Protein AF-A0A1B6H737-F1 (afdb_monomer_lite)

Foldseek 3Di:
DDDDDDPPPPVVVVVVVVVVVVVVVLVVLQVVLLVCLLVLVLVVNVVLCVDPDRHDQCDADVQQDGSLLSNQLNQSVSSNVVSVVVPHDQCRATPVRDTSPNNHD

Radius of gyration: 19.3 Å; chains: 1; bounding box: 51×32×55 Å

Sequence (105 aa):
EGLMAREVCKDQEAAKLLWAAERTEVKRKEDALLAAARDGHIEILSQMLKDERPPNINCVDAQGNTCLHCAAYRGHKEAAVLLLQNGIDTTIKNIRGQTALDLAK

pLDDT: mean 76.96, std 14.24, range [39.59, 89.0]

Organism: NCBI:txid320908

Secondary structure (DSSP, 8-state):
-----SSSSSHHHHHHHHHHHHHHHHHHHHHHHHHHHHHT-HHHHHHHHHSSS---TT-B-TTS-BHHHHHHHHT-HHHHHHHHHTT--TT-B-TTS-BHHHH--

InterPro domains:
  IPR002110 Ankyrin repeat [PF12796] (11-94)
  IPR002110 Ankyrin repeat [PS50088] (63-95)
  IPR002110 Ankyrin repeat [SM00248] (28-59)
  IPR002110 Ankyrin repeat [SM00248] (63-92)
  IPR036770 Ankyrin repeat-containing domain superfamily [G3DSA:1.25.40.20] (5-105)
  IPR036770 Ankyrin repeat-containing domain superfamily [SSF48403] (29-104)
  IPR050663 Ankyrin Repeat and SOCS Box [PTHR24193] (27-104)

Structure (mmCIF, N/CA/C/O backbone):
data_AF-A0A1B6H737-F1
#
_entry.id   AF-A0A1B6H737-F1
#
loop_
_atom_site.group_PDB
_atom_site.id
_atom_site.type_symbol
_atom_site.label_atom_id
_atom_site.label_alt_id
_atom_site.label_comp_id
_atom_site.label_asym_id
_atom_site.label_entity_id
_atom_site.label_seq_id
_atom_site.pdbx_PDB_ins_code
_atom_site.Cartn_x
_atom_site.Cartn_y
_atom_site.Cartn_z
_atom_site.occupancy
_atom_site.B_iso_or_equiv
_atom_site.auth_seq_id
_atom_site.auth_comp_id
_atom_site.auth_asym_id
_atom_site.auth_atom_id
_atom_site.pdbx_PDB_model_num
ATOM 1 N N . GLU A 1 1 ? 34.578 25.339 -43.153 1.00 39.59 1 GLU A N 1
ATOM 2 C CA . GLU A 1 1 ? 34.834 23.904 -42.904 1.00 39.59 1 GLU A CA 1
ATOM 3 C C . GLU A 1 1 ? 35.218 23.769 -41.433 1.00 39.59 1 GLU A C 1
ATOM 5 O O . GLU A 1 1 ? 36.086 24.505 -41.007 1.00 39.59 1 GLU A O 1
ATOM 10 N N . GLY A 1 2 ? 34.597 23.005 -40.548 1.00 46.84 2 GLY A N 1
ATOM 11 C CA . GLY A 1 2 ? 33.410 22.177 -40.607 1.00 46.84 2 GLY A CA 1
ATOM 12 C C . GLY A 1 2 ? 32.876 22.042 -39.176 1.00 46.84 2 GLY A C 1
ATOM 13 O O . GLY A 1 2 ? 33.633 21.973 -38.210 1.00 46.84 2 GLY A O 1
ATOM 14 N N . LEU A 1 3 ? 31.555 22.039 -39.047 1.00 51.81 3 LEU A N 1
ATOM 15 C CA . LEU A 1 3 ? 30.879 21.486 -37.882 1.00 51.81 3 LEU A CA 1
ATOM 16 C C . LEU A 1 3 ? 31.096 19.969 -37.920 1.00 51.81 3 LEU A C 1
ATOM 18 O O . LEU A 1 3 ? 30.822 19.386 -38.964 1.00 51.81 3 LEU A O 1
ATOM 22 N N . MET A 1 4 ? 31.519 19.334 -36.822 1.00 44.66 4 MET A N 1
ATOM 23 C CA . MET A 1 4 ? 30.808 18.163 -36.283 1.00 44.66 4 MET A CA 1
ATOM 24 C C . MET A 1 4 ? 31.489 17.520 -35.068 1.00 44.66 4 MET A C 1
ATOM 26 O O . MET A 1 4 ? 32.593 16.992 -35.137 1.00 44.66 4 MET A O 1
ATOM 30 N N . ALA A 1 5 ? 30.687 17.461 -34.005 1.00 49.50 5 ALA A N 1
ATOM 31 C CA . ALA A 1 5 ? 30.458 16.275 -33.190 1.00 49.50 5 ALA A CA 1
ATOM 32 C C . ALA A 1 5 ? 31.636 15.720 -32.377 1.00 49.50 5 ALA A C 1
ATOM 34 O O . ALA A 1 5 ? 32.230 14.704 -32.739 1.00 49.50 5 ALA A O 1
ATOM 35 N N . ARG A 1 6 ? 31.839 16.260 -31.166 1.00 45.25 6 ARG A N 1
ATOM 36 C CA . ARG A 1 6 ? 32.281 15.393 -30.057 1.00 45.25 6 ARG A CA 1
ATOM 37 C C . ARG A 1 6 ? 31.913 15.789 -28.627 1.00 45.25 6 ARG A C 1
ATOM 39 O O . ARG A 1 6 ? 32.415 15.149 -27.711 1.00 45.25 6 ARG A O 1
ATOM 46 N N . GLU A 1 7 ? 31.015 16.751 -28.408 1.00 47.81 7 GLU A N 1
ATOM 47 C CA . GLU A 1 7 ? 30.747 17.249 -27.041 1.00 47.81 7 GLU A CA 1
ATOM 48 C C . GLU A 1 7 ? 29.266 17.358 -26.652 1.00 47.81 7 GLU A C 1
ATOM 50 O O . GLU A 1 7 ? 28.917 18.091 -25.738 1.00 47.81 7 GLU A O 1
ATOM 55 N N . VAL A 1 8 ? 28.368 16.597 -27.288 1.00 49.94 8 VAL A N 1
ATOM 56 C CA . VAL A 1 8 ? 26.944 16.591 -26.895 1.00 49.94 8 VAL A CA 1
ATOM 57 C C . VAL A 1 8 ? 26.396 15.166 -26.881 1.00 49.94 8 VAL A C 1
ATOM 59 O O . VAL A 1 8 ? 25.579 14.822 -27.722 1.00 49.94 8 VAL A O 1
ATOM 62 N N . CYS A 1 9 ? 26.891 14.292 -25.994 1.00 45.81 9 CYS A N 1
ATOM 63 C CA . CYS A 1 9 ? 26.241 12.997 -25.695 1.00 45.81 9 CYS A CA 1
ATOM 64 C C . CYS A 1 9 ? 26.824 12.269 -24.461 1.00 45.81 9 CYS A C 1
ATOM 66 O O . CYS A 1 9 ? 26.977 11.050 -24.474 1.00 45.81 9 CYS A O 1
ATOM 68 N N . LYS A 1 10 ? 27.164 12.974 -23.373 1.00 50.41 10 LYS A N 1
ATOM 69 C CA . LYS A 1 10 ? 27.336 12.313 -22.058 1.00 50.41 10 LYS A CA 1
ATOM 70 C C . LYS A 1 10 ? 26.218 12.657 -21.076 1.00 50.41 10 LYS A C 1
ATOM 72 O O . LYS A 1 10 ? 25.849 11.804 -20.278 1.00 50.41 10 LYS A O 1
ATOM 77 N N . ASP A 1 11 ? 25.580 13.814 -21.225 1.00 52.09 11 ASP A N 1
ATOM 78 C CA . ASP A 1 11 ? 24.514 14.239 -20.312 1.00 52.09 11 ASP A CA 1
ATOM 79 C C . ASP A 1 11 ? 23.155 13.588 -20.586 1.00 52.09 11 ASP A C 1
ATOM 81 O O . ASP A 1 11 ? 22.422 13.310 -19.642 1.00 52.09 11 ASP A O 1
ATOM 85 N N . GLN A 1 12 ? 22.816 13.259 -21.840 1.00 52.75 12 GLN A N 1
ATOM 86 C CA . GLN A 1 12 ? 21.510 12.648 -22.127 1.00 52.75 12 GLN A CA 1
ATOM 87 C C . GLN A 1 12 ? 21.401 11.201 -21.639 1.00 52.75 12 GLN A C 1
ATOM 89 O O . GLN A 1 12 ? 20.330 10.830 -21.167 1.00 52.75 12 GLN A O 1
ATOM 94 N N . GLU A 1 13 ? 22.475 10.400 -21.698 1.00 53.88 13 GLU A N 1
ATOM 95 C CA . GLU A 1 13 ? 22.440 9.042 -21.137 1.00 53.88 13 GLU A CA 1
ATOM 96 C C . GLU A 1 13 ? 22.721 8.988 -19.634 1.00 53.88 13 GLU A C 1
ATOM 98 O O . GLU A 1 13 ? 22.127 8.172 -18.940 1.00 53.88 13 GLU A O 1
ATOM 103 N N . ALA A 1 14 ? 23.527 9.901 -19.080 1.00 55.00 14 ALA A N 1
ATOM 104 C CA . ALA A 1 14 ? 23.684 10.001 -17.628 1.00 55.00 14 ALA A CA 1
ATOM 105 C C . ALA A 1 14 ? 22.382 10.458 -16.953 1.00 55.00 14 ALA A C 1
ATOM 107 O O . ALA A 1 14 ? 21.939 9.819 -16.002 1.00 55.00 14 ALA A O 1
ATOM 108 N N . ALA A 1 15 ? 21.706 11.480 -17.495 1.00 57.97 15 ALA A N 1
ATOM 109 C CA . ALA A 1 15 ? 20.368 11.863 -17.049 1.00 57.97 15 ALA A CA 1
ATOM 110 C C . ALA A 1 15 ? 19.367 10.722 -17.265 1.00 57.97 15 ALA A C 1
ATOM 112 O O . ALA A 1 15 ? 18.500 10.522 -16.412 1.00 57.97 15 ALA A O 1
ATOM 113 N N . LYS A 1 16 ? 19.530 9.931 -18.345 1.00 58.25 16 LYS A N 1
ATOM 114 C CA . LYS A 1 16 ? 18.722 8.732 -18.581 1.00 58.25 16 LYS A CA 1
ATOM 115 C C . LYS A 1 16 ? 19.068 7.519 -17.685 1.00 58.25 16 LYS A C 1
ATOM 117 O O . LYS A 1 16 ? 18.291 6.574 -17.572 1.00 58.25 16 LYS A O 1
ATOM 122 N N . LEU A 1 17 ? 20.201 7.503 -17.013 1.00 55.97 17 LEU A N 1
ATOM 123 C CA . LEU A 1 17 ? 20.487 6.494 -15.994 1.00 55.97 17 LEU A CA 1
ATOM 124 C C . LEU A 1 17 ? 20.044 6.999 -14.617 1.00 55.97 17 LEU A C 1
ATOM 126 O O . LEU A 1 17 ? 19.542 6.216 -13.815 1.00 55.97 17 LEU A O 1
ATOM 130 N N . LEU A 1 18 ? 20.108 8.316 -14.395 1.00 53.09 18 LEU A N 1
ATOM 131 C CA . LEU A 1 18 ? 19.677 8.975 -13.165 1.00 53.09 18 LEU A CA 1
ATOM 132 C C . LEU A 1 18 ? 18.157 8.866 -12.945 1.00 53.09 18 LEU A C 1
ATOM 134 O O . LEU A 1 18 ? 17.740 8.323 -11.928 1.00 53.09 18 LEU A O 1
ATOM 138 N N . TRP A 1 19 ? 17.313 9.258 -13.917 1.00 52.53 19 TRP A N 1
ATOM 139 C CA . TRP A 1 19 ? 15.848 9.057 -13.810 1.00 52.53 19 TRP A CA 1
ATOM 140 C C . TRP A 1 19 ? 15.462 7.572 -13.717 1.00 52.53 19 TRP A C 1
ATOM 142 O O . TRP A 1 19 ? 14.454 7.240 -13.100 1.00 52.53 19 TRP A O 1
ATOM 152 N N . ALA A 1 20 ? 16.233 6.662 -14.326 1.00 57.28 20 ALA A N 1
ATOM 153 C CA . ALA A 1 20 ? 15.948 5.232 -14.289 1.00 57.28 20 ALA A CA 1
ATOM 154 C C . ALA A 1 20 ? 16.223 4.662 -12.893 1.00 57.28 20 ALA A C 1
ATOM 156 O O . ALA A 1 20 ? 15.390 3.922 -12.373 1.00 57.28 20 ALA A O 1
ATOM 157 N N . ALA A 1 21 ? 17.334 5.058 -12.266 1.00 56.50 21 ALA A N 1
ATOM 158 C CA . ALA A 1 21 ? 17.637 4.731 -10.878 1.00 56.50 21 ALA A CA 1
ATOM 159 C C . ALA A 1 21 ? 16.600 5.338 -9.919 1.00 56.50 21 ALA A C 1
ATOM 161 O O . ALA A 1 21 ? 16.036 4.615 -9.099 1.00 56.50 21 ALA A O 1
ATOM 162 N N . GLU A 1 22 ? 16.248 6.612 -10.086 1.00 58.00 22 GLU A N 1
ATOM 163 C CA . GLU A 1 22 ? 15.277 7.295 -9.221 1.00 58.00 22 GLU A CA 1
ATOM 164 C C . GLU A 1 22 ? 13.860 6.692 -9.341 1.00 58.00 22 GLU A C 1
ATOM 166 O O . GLU A 1 22 ? 13.153 6.524 -8.346 1.00 58.00 22 GLU A O 1
ATOM 171 N N . ARG A 1 23 ? 13.467 6.221 -10.536 1.00 60.28 23 ARG A N 1
ATOM 172 C CA . ARG A 1 23 ? 12.211 5.471 -10.743 1.00 60.28 23 ARG A CA 1
ATOM 173 C C . ARG A 1 23 ? 12.173 4.138 -9.996 1.00 60.28 23 ARG A C 1
ATOM 175 O O . ARG A 1 23 ? 11.083 3.688 -9.640 1.00 60.28 23 ARG A O 1
ATOM 182 N N . THR A 1 24 ? 13.317 3.495 -9.751 1.00 65.62 24 THR A N 1
ATOM 183 C CA . THR A 1 24 ? 13.336 2.253 -8.960 1.00 65.62 24 THR A CA 1
ATOM 184 C C . THR A 1 24 ? 13.084 2.504 -7.481 1.00 65.62 24 THR A C 1
ATOM 186 O O . THR A 1 24 ? 12.478 1.659 -6.828 1.00 65.62 24 THR A O 1
ATOM 189 N N . GLU A 1 25 ? 13.488 3.661 -6.957 1.00 69.81 25 GLU A N 1
ATOM 190 C CA . GLU A 1 25 ? 13.261 4.012 -5.555 1.00 69.81 25 GLU A CA 1
ATOM 191 C C . GLU A 1 25 ? 11.792 4.323 -5.294 1.00 69.81 25 GLU A C 1
ATOM 193 O O . GLU A 1 25 ? 11.222 3.802 -4.337 1.00 69.81 25 GLU A O 1
ATOM 198 N N . VAL A 1 26 ? 11.155 5.092 -6.185 1.00 74.12 26 VAL A N 1
ATOM 199 C CA . VAL A 1 26 ? 9.715 5.382 -6.101 1.00 74.12 26 VAL A CA 1
ATOM 200 C C . VAL A 1 26 ? 8.910 4.088 -6.140 1.00 74.12 26 VAL A C 1
ATOM 202 O O . VAL A 1 26 ? 8.114 3.840 -5.240 1.00 74.12 26 VAL A O 1
ATOM 205 N N . LYS A 1 27 ? 9.187 3.211 -7.112 1.00 77.50 27 LYS A N 1
ATOM 206 C CA . LYS A 1 27 ? 8.478 1.934 -7.234 1.00 77.50 27 LYS A CA 1
ATOM 207 C C . LYS A 1 27 ? 8.691 1.025 -6.018 1.00 77.50 27 LYS A C 1
ATOM 209 O O . LYS A 1 27 ? 7.742 0.442 -5.512 1.00 77.50 27 LYS A O 1
ATOM 214 N N . ARG A 1 28 ? 9.918 0.949 -5.483 1.00 80.44 28 ARG A N 1
ATOM 215 C CA . ARG A 1 28 ? 10.196 0.202 -4.242 1.00 80.44 28 ARG A CA 1
ATOM 216 C C . ARG A 1 28 ? 9.433 0.761 -3.046 1.00 80.44 28 ARG A C 1
ATOM 218 O O . ARG A 1 28 ? 8.970 -0.016 -2.217 1.00 80.44 28 ARG A O 1
ATOM 225 N N . LYS A 1 29 ? 9.314 2.088 -2.940 1.00 82.25 29 LYS A N 1
ATOM 226 C CA . LYS A 1 29 ? 8.535 2.732 -1.878 1.00 82.25 29 LYS A CA 1
ATOM 227 C C . LYS A 1 29 ? 7.041 2.420 -2.011 1.00 82.25 29 LYS A C 1
ATOM 229 O O . LYS A 1 29 ? 6.403 2.153 -1.001 1.00 82.25 29 LYS A O 1
ATOM 234 N N . GLU A 1 30 ? 6.501 2.407 -3.226 1.00 84.31 30 GLU A N 1
ATOM 235 C CA . GLU A 1 30 ? 5.118 1.995 -3.508 1.00 84.31 30 GLU A CA 1
ATOM 236 C C . GLU A 1 30 ? 4.866 0.530 -3.106 1.00 84.31 30 GLU A C 1
ATOM 238 O O . GLU 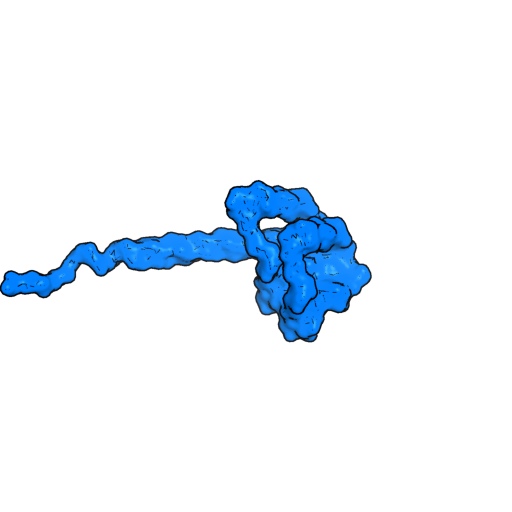A 1 30 ? 3.949 0.252 -2.335 1.00 84.31 30 GLU A O 1
ATOM 243 N N . ASP A 1 31 ? 5.729 -0.398 -3.533 1.00 84.44 31 ASP A N 1
ATOM 244 C CA . ASP A 1 31 ? 5.650 -1.820 -3.158 1.00 84.44 31 ASP A CA 1
ATOM 245 C C . ASP A 1 31 ? 5.735 -2.020 -1.632 1.00 84.44 31 ASP A C 1
ATOM 247 O O . ASP A 1 31 ? 4.994 -2.813 -1.043 1.00 84.44 31 ASP A O 1
ATOM 251 N N . ALA A 1 32 ? 6.618 -1.273 -0.963 1.00 87.19 32 ALA A N 1
ATOM 252 C CA . ALA A 1 32 ? 6.740 -1.297 0.491 1.00 87.19 32 ALA A CA 1
ATOM 253 C C . ALA A 1 32 ? 5.505 -0.703 1.195 1.00 87.19 32 ALA A C 1
ATOM 255 O O . ALA A 1 32 ? 5.078 -1.247 2.216 1.00 87.19 32 ALA A O 1
ATOM 256 N N . LEU A 1 33 ? 4.883 0.343 0.638 1.00 86.50 33 LEU A N 1
ATOM 257 C CA . LEU A 1 33 ? 3.628 0.902 1.145 1.00 86.50 33 LEU A CA 1
ATOM 258 C C . LEU A 1 33 ? 2.486 -0.121 1.037 1.00 86.50 33 LEU A C 1
ATOM 260 O O . LEU A 1 33 ? 1.745 -0.316 2.004 1.00 86.50 33 LEU A O 1
ATOM 264 N N . LEU A 1 34 ? 2.382 -0.832 -0.093 1.00 86.12 34 LEU A N 1
ATOM 265 C CA . LEU A 1 34 ? 1.423 -1.929 -0.257 1.00 86.12 34 LEU A CA 1
ATOM 266 C C . LEU A 1 34 ? 1.657 -3.040 0.763 1.00 86.12 34 LEU A C 1
ATOM 268 O O . LEU A 1 34 ? 0.704 -3.528 1.373 1.00 86.12 34 LEU A O 1
ATOM 272 N N . ALA A 1 35 ? 2.914 -3.444 0.962 1.00 87.12 35 ALA A N 1
ATOM 273 C CA . ALA A 1 35 ? 3.263 -4.469 1.936 1.00 87.12 35 ALA A CA 1
ATOM 274 C C . ALA A 1 35 ? 2.873 -4.048 3.362 1.00 87.12 35 ALA A C 1
ATOM 276 O O . ALA A 1 35 ? 2.257 -4.841 4.073 1.00 87.12 35 ALA A O 1
ATOM 277 N N . ALA A 1 36 ? 3.145 -2.797 3.748 1.00 88.31 36 ALA A N 1
ATOM 278 C CA . ALA A 1 36 ? 2.762 -2.247 5.046 1.00 88.31 36 ALA A CA 1
ATOM 279 C C . ALA A 1 36 ? 1.235 -2.187 5.228 1.00 88.31 36 ALA A C 1
ATOM 281 O O . ALA A 1 36 ? 0.728 -2.585 6.276 1.00 88.31 36 ALA A O 1
ATOM 282 N N . ALA A 1 37 ? 0.483 -1.764 4.206 1.00 87.62 37 ALA A N 1
ATOM 283 C CA . ALA A 1 37 ? -0.983 -1.761 4.239 1.00 87.62 37 ALA A CA 1
ATOM 284 C C . ALA A 1 37 ? -1.569 -3.179 4.327 1.00 87.62 37 ALA A C 1
ATOM 286 O O . ALA A 1 37 ? -2.557 -3.410 5.025 1.00 87.62 37 ALA A O 1
ATOM 287 N N . ARG A 1 38 ? -0.935 -4.145 3.652 1.00 85.06 38 ARG A N 1
ATOM 288 C CA . ARG A 1 38 ? -1.311 -5.562 3.682 1.00 85.06 38 ARG A CA 1
ATOM 289 C C . ARG A 1 38 ? -1.057 -6.216 5.041 1.00 85.06 38 ARG A C 1
ATOM 291 O O . ARG A 1 38 ? -1.772 -7.162 5.357 1.00 85.06 38 ARG A O 1
ATOM 298 N N . ASP A 1 39 ? -0.048 -5.775 5.785 1.00 86.81 39 ASP A N 1
ATOM 299 C CA . ASP A 1 39 ? 0.247 -6.268 7.141 1.00 86.81 39 ASP A CA 1
ATOM 300 C C . ASP A 1 39 ? -0.471 -5.459 8.238 1.00 86.81 39 ASP A C 1
ATOM 302 O O . ASP A 1 39 ? -0.518 -5.859 9.396 1.00 86.81 39 ASP A O 1
ATOM 306 N N . GLY A 1 40 ? -1.046 -4.304 7.880 1.00 85.12 40 GLY A N 1
ATOM 307 C CA . GLY A 1 40 ? -1.675 -3.395 8.836 1.00 85.12 40 GLY A CA 1
ATOM 308 C C . GLY A 1 40 ? -0.663 -2.604 9.671 1.00 85.12 40 GLY A C 1
ATOM 309 O O . GLY A 1 40 ? -0.979 -2.172 10.776 1.00 85.12 40 GLY A O 1
ATOM 310 N N . HIS A 1 41 ? 0.558 -2.398 9.172 1.00 88.88 41 HIS A N 1
ATOM 311 C CA . HIS A 1 41 ? 1.611 -1.648 9.861 1.00 88.88 41 HIS A CA 1
ATOM 312 C C . HIS A 1 41 ? 1.400 -0.130 9.763 1.00 88.88 41 HIS A C 1
ATOM 314 O O . HIS A 1 41 ? 2.038 0.576 8.983 1.00 88.88 41 HIS A O 1
ATOM 320 N N . ILE A 1 42 ? 0.505 0.371 10.611 1.00 86.88 42 ILE A N 1
ATOM 321 C CA . ILE A 1 42 ? 0.117 1.783 10.747 1.00 86.88 42 ILE A CA 1
ATOM 322 C C . ILE A 1 42 ? 1.329 2.699 10.971 1.00 86.88 42 ILE A C 1
ATOM 324 O O . ILE A 1 42 ? 1.414 3.758 10.354 1.00 86.88 42 ILE A O 1
ATOM 328 N N . GLU A 1 43 ? 2.272 2.307 11.836 1.00 87.50 43 GLU A N 1
ATOM 329 C CA . GLU A 1 43 ? 3.462 3.119 12.132 1.00 87.50 43 GLU A CA 1
ATOM 330 C C . GLU A 1 43 ? 4.331 3.328 10.894 1.00 87.50 43 GLU A C 1
ATOM 332 O O . GLU A 1 43 ? 4.728 4.458 10.616 1.00 87.50 43 GLU A O 1
ATOM 337 N N . ILE A 1 44 ? 4.558 2.266 10.117 1.00 86.25 44 ILE A N 1
ATOM 338 C CA . ILE A 1 44 ? 5.343 2.333 8.882 1.00 86.25 44 ILE A CA 1
ATOM 339 C C . ILE A 1 44 ? 4.622 3.212 7.863 1.00 86.25 44 ILE A C 1
ATOM 341 O O . ILE A 1 44 ? 5.250 4.096 7.291 1.00 86.25 44 ILE A O 1
ATOM 345 N N . LEU A 1 45 ? 3.304 3.040 7.687 1.00 85.81 45 LEU A N 1
ATOM 346 C CA . LEU A 1 45 ? 2.503 3.903 6.810 1.00 85.81 45 LEU A CA 1
ATOM 347 C C . LEU A 1 45 ? 2.630 5.377 7.220 1.00 85.81 45 LEU A C 1
ATOM 349 O O . LEU A 1 45 ? 2.919 6.229 6.385 1.00 85.81 45 LEU A O 1
ATOM 353 N N . SER A 1 46 ? 2.466 5.680 8.510 1.00 86.62 46 SER A N 1
ATOM 354 C CA . SER A 1 46 ? 2.566 7.044 9.036 1.00 86.62 46 SER A CA 1
ATOM 355 C C . SER A 1 46 ? 3.963 7.636 8.842 1.00 86.62 46 SER A C 1
ATOM 357 O O . SER A 1 46 ? 4.081 8.796 8.456 1.00 86.62 46 SER A O 1
ATOM 359 N N . GLN A 1 47 ? 5.021 6.854 9.075 1.00 86.19 47 GLN A N 1
ATOM 360 C CA . GLN A 1 47 ? 6.401 7.284 8.840 1.00 86.19 47 GLN A CA 1
ATOM 361 C C . GLN A 1 47 ? 6.657 7.564 7.359 1.00 86.19 47 GLN A C 1
ATOM 363 O O . GLN A 1 47 ? 7.181 8.622 7.031 1.00 86.19 47 GLN A O 1
ATOM 368 N N . MET A 1 48 ? 6.225 6.672 6.465 1.00 83.44 48 MET A N 1
ATOM 369 C CA . MET A 1 48 ? 6.413 6.827 5.020 1.00 83.44 48 MET A CA 1
ATOM 370 C C . MET A 1 48 ? 5.690 8.051 4.456 1.00 83.44 48 MET A C 1
ATOM 372 O O . MET A 1 48 ? 6.196 8.700 3.547 1.00 83.44 48 MET A O 1
ATOM 376 N N . LEU A 1 49 ? 4.511 8.364 4.995 1.00 81.25 49 LEU A N 1
ATOM 377 C CA . LEU A 1 49 ? 3.719 9.534 4.610 1.00 81.25 49 LEU A CA 1
ATOM 378 C C . LEU A 1 49 ? 4.288 10.848 5.168 1.00 81.25 49 LEU A C 1
ATOM 380 O O . LEU A 1 49 ? 4.060 11.902 4.583 1.00 81.25 49 LEU A O 1
ATOM 384 N N . LYS A 1 50 ? 5.016 10.791 6.291 1.00 82.50 50 LYS A N 1
ATOM 385 C CA . LYS A 1 50 ? 5.702 11.942 6.908 1.00 82.50 50 LYS A CA 1
ATOM 386 C C . LYS A 1 50 ? 7.106 12.195 6.351 1.00 82.50 50 LYS A C 1
ATOM 388 O O . LYS A 1 50 ? 7.700 13.217 6.682 1.00 82.50 50 LYS A O 1
ATOM 393 N N . ASP A 1 51 ? 7.644 11.259 5.579 1.00 81.50 51 ASP A N 1
ATOM 394 C CA . ASP A 1 51 ? 8.956 11.357 4.944 1.00 81.50 51 ASP A CA 1
ATOM 395 C C . ASP A 1 51 ? 8.988 12.515 3.920 1.00 81.50 51 ASP A C 1
ATOM 397 O O . ASP A 1 51 ? 7.960 12.873 3.342 1.00 81.50 51 ASP A O 1
ATOM 401 N N . GLU A 1 52 ? 10.162 13.099 3.655 1.00 69.25 52 GLU A N 1
ATOM 402 C CA . GLU A 1 52 ? 10.326 14.220 2.707 1.00 69.25 52 GLU A CA 1
ATOM 403 C C . GLU A 1 52 ? 9.936 13.838 1.270 1.00 69.25 52 GLU A C 1
ATOM 405 O O . GLU A 1 52 ? 9.564 14.693 0.464 1.00 69.25 52 GLU A O 1
ATOM 410 N N . ARG A 1 53 ? 10.002 12.541 0.943 1.00 70.81 53 ARG A N 1
ATOM 411 C CA . ARG A 1 53 ? 9.521 11.982 -0.327 1.00 70.81 53 ARG A CA 1
ATOM 412 C C . ARG A 1 53 ? 8.409 10.961 -0.071 1.00 70.81 53 ARG A C 1
ATOM 414 O O . ARG A 1 53 ? 8.723 9.759 -0.013 1.00 70.81 53 ARG A O 1
ATOM 421 N N . PRO A 1 54 ? 7.145 11.408 0.051 1.00 71.69 54 PRO A N 1
ATOM 422 C CA . PRO A 1 54 ? 6.027 10.509 0.273 1.00 71.69 54 PRO A CA 1
ATOM 423 C C . PRO A 1 54 ? 5.835 9.585 -0.941 1.00 71.69 54 PRO A C 1
ATOM 425 O O . PRO A 1 54 ? 5.924 10.040 -2.088 1.00 71.69 54 PRO A O 1
ATOM 428 N N . PRO A 1 55 ? 5.595 8.280 -0.722 1.00 78.06 55 PRO A N 1
ATOM 429 C CA . PRO A 1 55 ? 5.207 7.377 -1.795 1.00 78.06 55 PRO A CA 1
ATOM 430 C C . PRO A 1 55 ? 3.855 7.777 -2.378 1.00 78.06 55 PRO A C 1
ATOM 432 O O . PRO A 1 55 ? 3.014 8.382 -1.710 1.00 78.06 55 PRO A O 1
ATOM 435 N N . ASN A 1 56 ? 3.618 7.376 -3.623 1.00 82.38 56 ASN A N 1
ATOM 436 C CA . ASN A 1 56 ? 2.309 7.530 -4.228 1.00 82.38 56 ASN A CA 1
ATOM 437 C C . ASN A 1 56 ? 1.297 6.639 -3.496 1.00 82.38 56 ASN A C 1
ATOM 439 O O . ASN A 1 56 ? 1.391 5.417 -3.529 1.00 82.38 56 ASN A O 1
ATOM 443 N N . ILE A 1 57 ? 0.316 7.251 -2.842 1.00 81.62 57 ILE A N 1
ATOM 444 C CA . ILE A 1 57 ? -0.691 6.550 -2.032 1.00 81.62 57 ILE A CA 1
ATOM 445 C C . ILE A 1 57 ? -1.652 5.746 -2.926 1.00 81.62 57 ILE A C 1
ATOM 447 O O . ILE A 1 57 ? -2.157 4.697 -2.530 1.00 81.62 57 ILE A O 1
ATOM 451 N N . ASN A 1 58 ? -1.837 6.209 -4.165 1.00 83.00 58 ASN A N 1
ATOM 452 C CA . ASN A 1 58 ? -2.650 5.580 -5.205 1.00 83.00 58 ASN A CA 1
ATOM 453 C C . ASN A 1 58 ? -1.873 4.531 -6.018 1.00 83.00 58 ASN A C 1
ATOM 455 O O . ASN A 1 58 ? -2.292 4.161 -7.116 1.00 83.00 58 ASN A O 1
ATOM 459 N N . CYS A 1 59 ? -0.725 4.066 -5.519 1.00 83.12 59 CYS A N 1
ATOM 460 C CA . CYS A 1 59 ? 0.017 3.003 -6.177 1.00 83.12 59 CYS A CA 1
ATOM 461 C C . CYS A 1 59 ? -0.797 1.709 -6.256 1.00 83.12 59 CYS A C 1
ATOM 463 O O . CYS A 1 59 ? -1.649 1.419 -5.411 1.00 83.12 59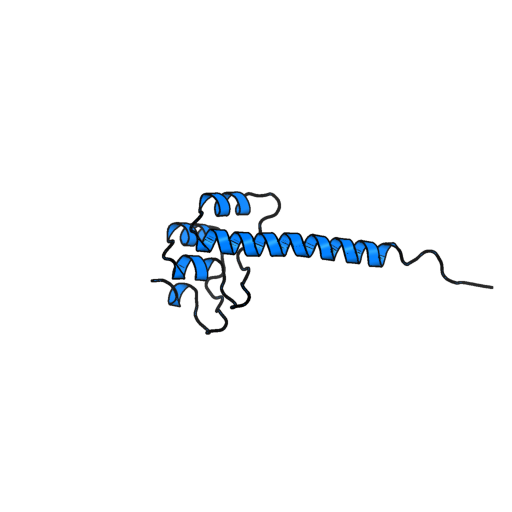 CYS A O 1
ATOM 465 N N . VAL A 1 60 ? -0.536 0.948 -7.316 1.00 84.88 60 VAL A N 1
ATOM 466 C CA . VAL A 1 60 ? -1.240 -0.291 -7.637 1.00 84.88 60 VAL A CA 1
ATOM 467 C C . VAL A 1 60 ? -0.248 -1.428 -7.823 1.00 84.88 60 VAL A C 1
ATOM 469 O O . VAL A 1 60 ? 0.798 -1.256 -8.444 1.00 84.88 60 VAL A O 1
ATOM 472 N N . ASP A 1 61 ? -0.608 -2.604 -7.317 1.00 84.50 61 ASP A N 1
ATOM 473 C CA . ASP A 1 61 ? 0.130 -3.839 -7.579 1.00 84.50 61 ASP A CA 1
ATOM 474 C C . ASP A 1 61 ? -0.067 -4.309 -9.033 1.00 84.50 61 ASP A C 1
ATOM 476 O O . ASP A 1 61 ? -0.927 -3.814 -9.768 1.00 84.50 61 ASP A O 1
ATOM 480 N N . ALA A 1 62 ? 0.629 -5.376 -9.423 1.00 83.69 62 ALA A N 1
ATOM 481 C CA . ALA A 1 62 ? 0.423 -6.098 -10.678 1.00 83.69 62 ALA A CA 1
ATOM 482 C C . ALA A 1 62 ? -1.036 -6.555 -10.901 1.00 83.69 62 ALA A C 1
ATOM 484 O O . ALA A 1 62 ? -1.450 -6.787 -12.035 1.00 83.69 62 ALA A O 1
ATOM 485 N N . GLN A 1 63 ? -1.830 -6.672 -9.833 1.00 82.12 63 GLN A N 1
ATOM 486 C CA . GLN A 1 63 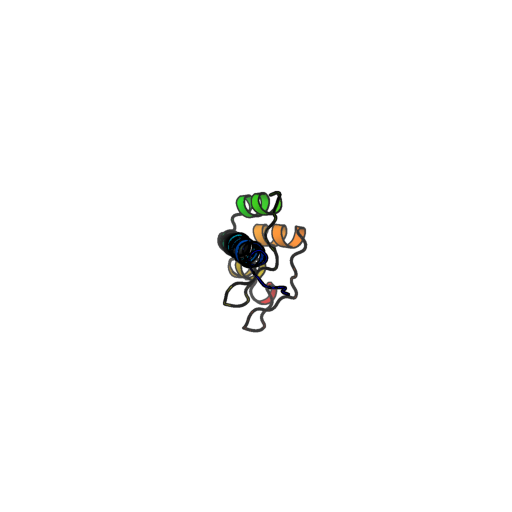? -3.259 -7.001 -9.890 1.00 82.12 63 GLN A CA 1
ATOM 487 C C . GLN A 1 63 ? -4.182 -5.769 -9.932 1.00 82.12 63 GLN A C 1
ATOM 489 O O . GLN A 1 63 ? -5.400 -5.900 -9.812 1.00 82.12 63 GLN A O 1
ATOM 494 N N . GLY A 1 64 ? -3.637 -4.557 -10.057 1.00 85.88 64 GLY A N 1
ATOM 495 C CA . GLY A 1 64 ? -4.411 -3.315 -9.988 1.00 85.88 64 GLY A CA 1
ATOM 496 C C . GLY A 1 64 ? -4.958 -3.007 -8.589 1.00 85.88 64 GLY A C 1
ATOM 497 O O . GLY A 1 64 ? -5.804 -2.132 -8.438 1.00 85.88 64 GLY A O 1
ATOM 498 N N . ASN A 1 65 ? -4.524 -3.740 -7.562 1.00 86.38 65 ASN A N 1
ATOM 499 C CA . ASN A 1 65 ? -4.954 -3.511 -6.187 1.00 86.38 65 ASN A CA 1
ATOM 500 C C . ASN A 1 65 ? -4.167 -2.340 -5.600 1.00 86.38 65 ASN A C 1
ATOM 502 O O . ASN A 1 65 ? -2.940 -2.359 -5.623 1.00 86.38 65 ASN A O 1
ATOM 506 N N . THR A 1 66 ? -4.867 -1.356 -5.043 1.00 88.75 66 THR A N 1
ATOM 507 C CA . THR A 1 66 ? -4.243 -0.276 -4.263 1.00 88.75 66 THR A CA 1
ATOM 508 C C . THR A 1 66 ? -3.957 -0.705 -2.825 1.00 88.75 66 THR A C 1
ATOM 510 O O . THR A 1 66 ? -4.507 -1.701 -2.345 1.00 88.75 66 THR A O 1
ATOM 513 N N . CYS A 1 67 ? -3.187 0.099 -2.086 1.00 87.31 67 CYS A N 1
ATOM 514 C CA . CYS A 1 67 ? -3.002 -0.064 -0.638 1.00 87.31 67 CYS A CA 1
ATOM 515 C C . CYS A 1 67 ? -4.335 -0.234 0.110 1.00 87.31 67 CYS A C 1
ATOM 517 O O . CYS A 1 67 ? -4.440 -1.068 1.012 1.00 87.31 67 CYS A O 1
ATOM 519 N N . LEU A 1 68 ? -5.378 0.501 -0.303 1.00 88.44 68 LEU A N 1
ATOM 520 C CA . LEU A 1 68 ? -6.706 0.396 0.302 1.00 88.44 68 LEU A CA 1
ATOM 521 C C . LEU A 1 68 ? -7.367 -0.959 0.036 1.00 88.44 68 LEU A C 1
ATOM 523 O O . LEU A 1 68 ? -7.990 -1.499 0.942 1.00 88.44 68 LEU A O 1
ATOM 527 N N . HIS A 1 69 ? -7.208 -1.536 -1.162 1.00 89.00 69 HIS A N 1
ATOM 528 C CA . HIS A 1 69 ? -7.710 -2.883 -1.458 1.00 89.00 69 HIS A CA 1
ATOM 529 C C . HIS A 1 69 ? -7.054 -3.920 -0.539 1.00 89.00 69 HIS A C 1
ATOM 531 O O . HIS A 1 69 ? -7.743 -4.784 -0.000 1.00 89.00 69 HIS A O 1
ATOM 537 N N . CYS A 1 70 ? -5.736 -3.822 -0.323 1.00 87.75 70 CYS A N 1
ATOM 538 C CA . CYS A 1 70 ? -5.008 -4.722 0.572 1.00 87.75 70 CYS A CA 1
ATOM 539 C C . CYS A 1 70 ? -5.463 -4.582 2.032 1.00 87.75 70 CYS A C 1
ATOM 541 O O . CYS A 1 70 ? -5.727 -5.595 2.681 1.00 87.75 70 CYS A O 1
ATOM 543 N N . ALA A 1 71 ? -5.591 -3.347 2.529 1.00 88.75 71 ALA A N 1
ATOM 544 C CA . ALA A 1 71 ? -6.065 -3.076 3.885 1.00 88.75 71 ALA A CA 1
ATOM 545 C C . ALA A 1 71 ? -7.516 -3.548 4.089 1.00 88.75 71 ALA A C 1
ATOM 547 O O . ALA A 1 71 ? -7.815 -4.208 5.085 1.00 88.75 71 ALA A O 1
ATOM 548 N N . ALA A 1 72 ? -8.401 -3.276 3.123 1.00 88.88 72 ALA A N 1
ATOM 549 C CA . ALA A 1 72 ? -9.805 -3.679 3.154 1.00 88.88 72 ALA A CA 1
ATOM 550 C C . ALA A 1 72 ? -9.973 -5.205 3.117 1.00 88.88 72 ALA A C 1
ATOM 552 O O . ALA A 1 72 ? -10.683 -5.762 3.951 1.00 88.88 72 ALA A O 1
ATOM 553 N N . TYR A 1 73 ? -9.253 -5.890 2.222 1.00 86.50 73 TYR A N 1
ATOM 554 C CA . TYR A 1 73 ? -9.288 -7.350 2.103 1.00 86.50 73 TYR A CA 1
ATOM 555 C C . TYR A 1 73 ? -8.836 -8.066 3.385 1.00 86.50 73 TYR A C 1
ATOM 557 O O . TYR A 1 73 ? -9.338 -9.138 3.724 1.00 86.50 73 TYR A O 1
ATOM 565 N N . ARG A 1 74 ? -7.875 -7.474 4.103 1.00 86.25 74 ARG A N 1
ATOM 566 C CA . ARG A 1 74 ? -7.366 -7.984 5.383 1.00 86.25 74 ARG A CA 1
ATOM 567 C C . ARG A 1 74 ? -8.215 -7.574 6.592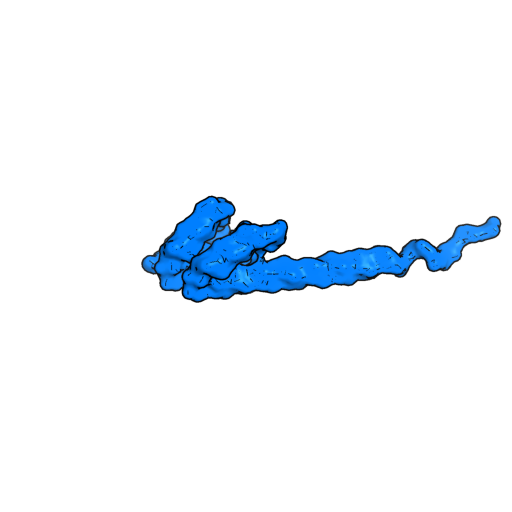 1.00 86.25 74 ARG A C 1
ATOM 569 O O . ARG A 1 74 ? -8.055 -8.169 7.652 1.00 86.25 74 ARG A O 1
ATOM 576 N N . GLY A 1 75 ? -9.089 -6.576 6.450 1.00 85.69 75 GLY A N 1
ATOM 577 C CA . GLY A 1 75 ? -9.874 -6.013 7.552 1.00 85.69 75 GLY A CA 1
ATOM 578 C C . GLY A 1 75 ? -9.095 -5.052 8.460 1.00 85.69 75 GLY A C 1
ATOM 579 O O . GLY A 1 75 ? -9.514 -4.809 9.591 1.00 85.69 75 GLY A O 1
ATOM 580 N N . HIS A 1 76 ? -7.973 -4.490 7.997 1.00 87.75 76 HIS A N 1
ATOM 581 C CA . HIS A 1 76 ? -7.179 -3.518 8.757 1.00 87.75 76 HIS A CA 1
ATOM 582 C C . HIS A 1 76 ? -7.808 -2.124 8.677 1.00 87.75 76 HIS A C 1
ATOM 584 O O . HIS A 1 76 ? -7.411 -1.279 7.868 1.00 87.75 76 HIS A O 1
ATOM 590 N N . LYS A 1 77 ? -8.814 -1.889 9.523 1.00 86.00 77 LYS A N 1
ATOM 591 C CA . LYS A 1 77 ? -9.597 -0.646 9.543 1.00 86.00 77 LYS A CA 1
ATOM 592 C C . LYS A 1 77 ? -8.726 0.568 9.822 1.00 86.00 77 LYS A C 1
ATOM 594 O O . LYS A 1 77 ? -8.873 1.586 9.163 1.00 86.00 77 LYS A O 1
ATOM 599 N N . GLU A 1 78 ? -7.794 0.460 10.754 1.00 88.38 78 GLU A N 1
ATOM 600 C CA . GLU A 1 78 ? -6.921 1.552 11.165 1.00 88.38 78 GLU A CA 1
ATOM 601 C C . GLU A 1 78 ? -5.967 1.971 10.037 1.00 88.38 78 GLU A C 1
ATOM 603 O O . GLU A 1 78 ? -5.792 3.162 9.780 1.00 88.38 78 GLU A O 1
ATOM 608 N N . ALA A 1 79 ? -5.407 0.999 9.308 1.00 87.06 79 ALA A N 1
ATOM 609 C CA . ALA A 1 79 ? -4.600 1.268 8.120 1.00 87.06 79 ALA A CA 1
ATOM 610 C C . ALA A 1 79 ? -5.442 1.926 7.014 1.00 87.06 79 ALA A C 1
ATOM 612 O O . ALA A 1 79 ? -5.003 2.897 6.399 1.00 87.06 79 ALA A O 1
ATOM 613 N N . ALA A 1 80 ? -6.676 1.454 6.800 1.00 86.62 80 ALA A N 1
ATOM 614 C CA . ALA A 1 80 ? -7.602 2.062 5.847 1.00 86.62 80 ALA A CA 1
ATOM 615 C C . ALA A 1 80 ? -7.976 3.503 6.237 1.00 86.62 80 ALA A C 1
ATOM 617 O O . ALA A 1 80 ? -7.986 4.380 5.378 1.00 86.62 80 ALA A O 1
ATOM 618 N N . VAL A 1 81 ? -8.219 3.775 7.524 1.00 88.12 81 VAL A N 1
ATOM 619 C CA . VAL A 1 81 ? -8.515 5.122 8.035 1.00 88.12 81 VAL A CA 1
ATOM 620 C C . VAL A 1 81 ? -7.341 6.066 7.796 1.00 88.12 81 VAL A C 1
ATOM 622 O O . VAL A 1 81 ? -7.562 7.165 7.297 1.00 88.12 81 VAL A O 1
ATOM 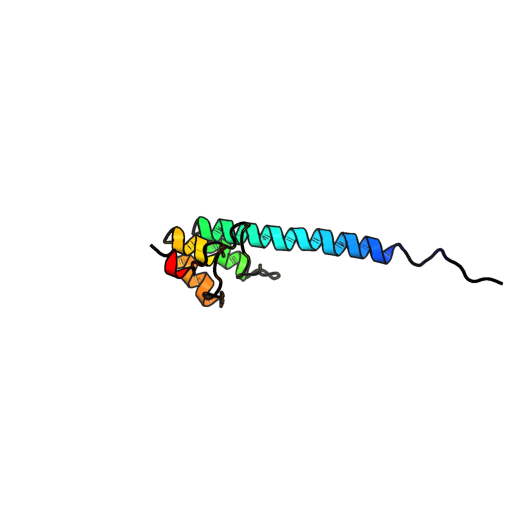625 N N . LEU A 1 82 ? -6.102 5.646 8.074 1.00 87.88 82 LEU A N 1
ATOM 626 C CA . LEU A 1 82 ? -4.924 6.464 7.769 1.00 87.88 82 LEU A CA 1
ATOM 627 C C . LEU A 1 82 ? -4.813 6.780 6.275 1.00 87.88 82 LEU A C 1
ATOM 629 O O . LEU A 1 82 ? -4.581 7.929 5.908 1.00 87.88 82 LEU A O 1
ATOM 633 N N . LEU A 1 83 ? -4.992 5.786 5.404 1.00 86.75 83 LEU A N 1
ATOM 634 C CA . LEU A 1 83 ? -4.916 5.992 3.955 1.00 86.75 83 LEU A CA 1
ATOM 635 C C . LEU A 1 83 ? -6.014 6.953 3.464 1.00 86.75 83 LEU A C 1
ATOM 637 O O . LEU A 1 83 ? -5.741 7.835 2.653 1.00 86.75 83 LEU A O 1
ATOM 641 N N . LEU A 1 84 ? -7.231 6.841 4.006 1.00 85.81 84 LEU A N 1
ATOM 642 C CA . LEU A 1 84 ? -8.345 7.753 3.722 1.00 85.81 84 LEU A CA 1
ATOM 643 C C . LEU A 1 84 ? -8.081 9.177 4.220 1.00 85.81 84 LEU A C 1
ATOM 645 O O . LEU A 1 84 ? -8.368 10.133 3.506 1.00 85.81 84 LEU A O 1
ATOM 649 N N . GLN A 1 85 ? -7.490 9.330 5.408 1.00 87.00 85 GLN A N 1
ATOM 650 C CA . GLN A 1 85 ? -7.090 10.635 5.947 1.00 87.00 85 GLN A CA 1
ATOM 651 C C . GLN A 1 85 ? -6.054 11.341 5.067 1.00 87.00 85 GLN A C 1
ATOM 653 O O . GLN A 1 85 ? -6.022 12.568 5.036 1.00 87.00 85 GLN A O 1
ATOM 658 N N . ASN A 1 86 ? -5.237 10.582 4.334 1.00 83.81 86 ASN A N 1
ATOM 659 C CA . ASN A 1 86 ? -4.259 11.125 3.394 1.00 83.81 86 ASN A CA 1
ATOM 660 C C . ASN A 1 86 ? -4.822 11.328 1.974 1.00 83.81 86 ASN A C 1
ATOM 662 O O . ASN A 1 86 ? -4.072 11.686 1.070 1.00 83.81 86 ASN A O 1
ATOM 666 N N . GLY A 1 87 ? -6.129 11.129 1.765 1.00 82.81 87 GLY A N 1
ATOM 667 C CA . GLY A 1 87 ? -6.790 11.427 0.493 1.00 82.81 87 GLY A CA 1
ATOM 668 C C . GLY A 1 87 ? -6.593 10.369 -0.593 1.00 82.81 87 GLY A C 1
ATOM 669 O O . GLY A 1 87 ? -6.548 10.718 -1.768 1.00 82.81 87 GLY A O 1
ATOM 670 N N . ILE A 1 88 ? -6.470 9.089 -0.224 1.00 85.12 88 ILE A N 1
ATOM 671 C CA . ILE A 1 88 ? -6.427 7.994 -1.205 1.00 85.12 88 ILE A CA 1
ATOM 672 C C . ILE A 1 88 ? -7.706 7.957 -2.062 1.00 85.12 88 ILE A C 1
ATOM 674 O O . ILE A 1 88 ? -8.824 8.110 -1.556 1.00 85.12 88 ILE A O 1
ATOM 678 N N . ASP A 1 89 ? -7.555 7.680 -3.357 1.00 84.62 89 ASP A N 1
ATOM 679 C CA . ASP A 1 89 ? -8.684 7.517 -4.266 1.00 84.62 89 ASP A CA 1
ATOM 680 C C . ASP A 1 89 ? -9.362 6.158 -4.055 1.00 84.62 89 ASP A C 1
ATOM 682 O O . ASP A 1 89 ? -8.867 5.092 -4.427 1.00 84.62 89 ASP A O 1
ATOM 686 N N . THR A 1 90 ? -10.561 6.202 -3.477 1.00 81.75 90 THR A N 1
ATOM 687 C CA . THR A 1 90 ? -11.418 5.024 -3.243 1.00 81.75 90 THR A CA 1
ATOM 688 C C . THR A 1 90 ? -12.135 4.536 -4.502 1.00 81.75 90 THR A C 1
ATOM 690 O O . THR A 1 90 ? -12.695 3.440 -4.516 1.00 81.75 90 THR A O 1
ATOM 693 N N . THR A 1 91 ? -12.120 5.342 -5.565 1.00 84.06 91 THR A N 1
ATOM 694 C CA . THR A 1 91 ? -12.777 5.056 -6.847 1.00 84.06 91 THR A CA 1
ATOM 695 C C . THR A 1 91 ? -11.965 4.112 -7.730 1.00 84.06 91 THR A C 1
ATOM 697 O O . THR A 1 91 ? -12.499 3.577 -8.706 1.00 84.06 91 THR A O 1
ATOM 700 N N . ILE A 1 92 ? -10.688 3.895 -7.392 1.00 84.62 92 ILE A N 1
ATOM 701 C CA . ILE A 1 92 ? -9.800 3.004 -8.131 1.00 84.62 92 ILE A CA 1
ATOM 702 C C . ILE A 1 92 ? -10.349 1.583 -8.039 1.00 84.62 92 ILE A C 1
ATOM 704 O O . ILE A 1 92 ? -10.684 1.091 -6.960 1.00 84.62 92 ILE A O 1
ATOM 708 N N . LYS A 1 93 ? -10.422 0.927 -9.196 1.00 87.44 93 LYS A N 1
ATOM 709 C CA . LYS A 1 93 ? -10.846 -0.463 -9.328 1.00 87.44 93 LYS A CA 1
ATOM 710 C C . LYS A 1 93 ? -9.655 -1.326 -9.689 1.00 87.44 93 LYS A C 1
ATOM 712 O O . LYS A 1 93 ? -8.833 -0.933 -10.517 1.00 87.44 93 LYS A O 1
ATOM 717 N N . ASN A 1 94 ? -9.602 -2.516 -9.110 1.00 87.00 94 ASN A N 1
ATOM 718 C CA . ASN A 1 94 ? -8.623 -3.517 -9.504 1.00 87.00 94 ASN A CA 1
ATOM 719 C C . ASN A 1 94 ? -8.954 -4.150 -10.867 1.00 87.00 94 ASN A C 1
ATOM 721 O O . ASN A 1 94 ? -9.989 -3.866 -11.475 1.00 87.00 94 ASN A O 1
ATOM 725 N N . ILE A 1 95 ? -8.106 -5.073 -11.335 1.00 88.44 95 ILE A N 1
ATOM 726 C CA . ILE A 1 95 ? -8.327 -5.786 -12.609 1.00 88.44 95 ILE A CA 1
ATOM 727 C C . ILE A 1 95 ? -9.636 -6.590 -12.645 1.00 88.44 95 ILE A C 1
ATOM 729 O O . ILE A 1 95 ? -10.107 -6.959 -13.716 1.00 88.44 95 ILE A O 1
ATOM 733 N N . ARG A 1 96 ? -10.225 -6.885 -11.480 1.00 85.50 96 ARG A N 1
ATOM 734 C CA . ARG A 1 96 ? -11.505 -7.591 -11.352 1.00 85.50 96 ARG A CA 1
ATOM 735 C C . ARG A 1 96 ? -12.701 -6.636 -11.364 1.00 85.50 96 ARG A C 1
ATOM 737 O O . ARG A 1 96 ? -13.831 -7.093 -11.224 1.00 85.50 96 ARG A O 1
ATOM 744 N N . GLY A 1 97 ? -12.468 -5.331 -11.505 1.00 86.88 97 GLY A N 1
ATOM 745 C CA . GLY A 1 97 ? -13.504 -4.302 -11.462 1.00 86.88 97 GLY A CA 1
ATOM 746 C C . GLY A 1 97 ? -14.066 -4.045 -10.062 1.00 86.88 97 GLY A C 1
ATOM 747 O O . GLY A 1 97 ? -15.098 -3.388 -9.949 1.00 86.88 97 GLY A O 1
ATOM 748 N N . GLN A 1 98 ? -13.413 -4.555 -9.017 1.00 87.81 98 GLN A N 1
ATOM 749 C CA . GLN A 1 98 ? -13.826 -4.384 -7.626 1.00 87.81 98 GLN A CA 1
ATOM 750 C C . GLN A 1 98 ? -13.180 -3.123 -7.062 1.00 87.81 98 GLN A C 1
ATOM 752 O O . GLN A 1 98 ? -12.007 -2.868 -7.334 1.00 87.81 98 GLN A O 1
ATOM 757 N N . THR A 1 99 ? -13.936 -2.351 -6.289 1.00 87.69 99 THR A N 1
ATOM 758 C CA . THR A 1 99 ? -13.388 -1.259 -5.478 1.00 87.69 99 THR A CA 1
ATOM 759 C C . THR A 1 99 ? -12.843 -1.799 -4.158 1.00 87.69 99 THR A C 1
ATOM 761 O O . THR A 1 99 ? -13.139 -2.927 -3.753 1.00 87.69 99 THR A O 1
ATOM 764 N N . ALA A 1 100 ? -12.078 -0.982 -3.432 1.00 84.38 100 ALA A N 1
ATOM 765 C CA . ALA A 1 100 ? -11.614 -1.361 -2.101 1.00 84.38 100 ALA A CA 1
ATOM 766 C C . ALA A 1 100 ? -12.781 -1.644 -1.137 1.00 84.38 100 ALA A C 1
ATOM 768 O O . ALA A 1 100 ? -12.662 -2.516 -0.281 1.00 84.38 100 ALA A O 1
ATOM 769 N N . LEU A 1 101 ? -13.919 -0.961 -1.312 1.00 82.62 101 LEU A N 1
ATOM 770 C CA . LEU A 1 101 ? -15.129 -1.206 -0.529 1.00 82.62 101 LEU A CA 1
ATOM 771 C C . LEU A 1 101 ? -15.732 -2.587 -0.825 1.00 82.62 101 LEU A C 1
ATOM 773 O O . LEU A 1 101 ? -16.149 -3.268 0.103 1.00 82.62 101 LEU A O 1
ATOM 777 N N . ASP A 1 102 ? -15.718 -3.031 -2.086 1.00 85.62 102 ASP A N 1
ATOM 778 C CA . ASP A 1 102 ? -16.207 -4.364 -2.475 1.00 85.62 102 ASP A CA 1
ATOM 779 C C . ASP A 1 102 ? -15.339 -5.507 -1.919 1.00 85.62 102 ASP A C 1
ATOM 781 O O . ASP A 1 102 ? -15.801 -6.643 -1.804 1.00 85.62 102 ASP A O 1
ATOM 785 N N . LEU A 1 103 ? -14.065 -5.232 -1.617 1.00 82.62 103 LEU A N 1
ATOM 786 C CA . LEU A 1 103 ? -13.152 -6.189 -0.984 1.00 82.62 103 LEU A CA 1
ATOM 787 C C . LEU A 1 103 ? -13.168 -6.127 0.545 1.00 82.62 103 LEU A C 1
ATOM 789 O O . LEU A 1 103 ? -12.605 -7.025 1.174 1.00 82.62 103 LEU A O 1
ATOM 793 N N . ALA A 1 104 ? -13.766 -5.091 1.137 1.00 78.56 104 ALA A N 1
ATOM 794 C CA . ALA A 1 104 ? -13.853 -4.957 2.582 1.00 78.56 104 ALA A CA 1
ATOM 795 C C . 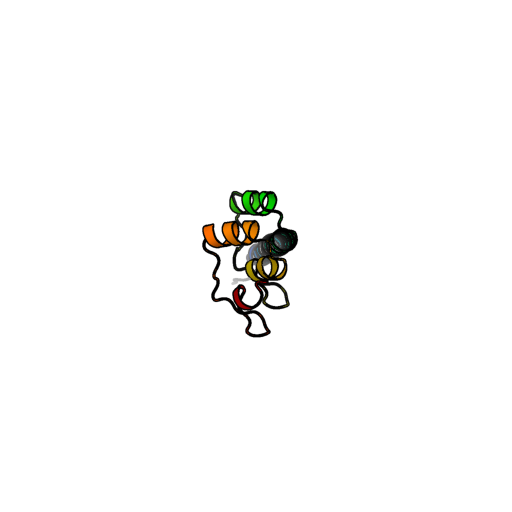ALA A 1 104 ? -14.694 -6.103 3.163 1.00 78.56 104 ALA A C 1
ATOM 797 O O . ALA A 1 104 ? -15.804 -6.368 2.698 1.00 78.56 104 ALA A O 1
ATOM 798 N N . LYS A 1 105 ? -14.141 -6.793 4.163 1.00 62.66 105 LYS A N 1
ATOM 799 C CA . LYS A 1 105 ? -14.821 -7.859 4.908 1.00 62.66 105 LYS A CA 1
ATOM 800 C C . LYS A 1 105 ? -15.354 -7.381 6.252 1.00 62.66 105 LYS A C 1
ATOM 802 O O . LYS A 1 105 ? -14.702 -6.512 6.877 1.00 62.66 105 LYS A O 1
#